Protein AF-A0A6A5SPT0-F1 (afdb_monomer_lite)

Structure (mmCIF, N/CA/C/O backbone):
data_AF-A0A6A5SPT0-F1
#
_entry.id   AF-A0A6A5SPT0-F1
#
loop_
_atom_site.group_PDB
_atom_site.id
_atom_site.type_symbol
_atom_site.label_atom_id
_atom_site.label_alt_id
_atom_site.label_comp_id
_atom_site.label_asym_id
_atom_site.label_entity_id
_atom_site.label_seq_id
_atom_site.pdbx_PDB_ins_code
_atom_site.Cartn_x
_atom_site.Cartn_y
_atom_site.Cartn_z
_atom_site.occupancy
_atom_site.B_iso_or_equiv
_atom_site.auth_seq_id
_atom_site.auth_comp_id
_atom_site.auth_asym_id
_atom_site.auth_atom_id
_atom_site.pdbx_PDB_model_num
ATOM 1 N N . MET A 1 1 ? -20.132 28.917 9.977 1.00 53.91 1 MET A N 1
ATOM 2 C CA . MET A 1 1 ? -18.681 28.697 9.861 1.00 53.91 1 MET A CA 1
ATOM 3 C C . MET A 1 1 ? -17.985 29.679 10.785 1.00 53.91 1 MET A C 1
ATOM 5 O O . MET A 1 1 ? -17.995 30.875 10.523 1.00 53.91 1 MET A O 1
ATOM 9 N N . THR A 1 2 ? -17.516 29.198 11.927 1.00 62.31 2 THR A N 1
ATOM 10 C CA . THR A 1 2 ? -16.848 29.994 12.962 1.00 62.31 2 THR A CA 1
ATOM 11 C C . THR A 1 2 ? -15.341 30.049 12.702 1.00 62.31 2 THR A C 1
ATOM 13 O O . THR A 1 2 ? -14.775 29.220 11.987 1.00 62.31 2 THR A O 1
ATOM 16 N N . THR A 1 3 ? -14.659 31.039 13.268 1.00 55.22 3 THR A N 1
ATOM 17 C CA . THR A 1 3 ? -13.199 31.189 13.152 1.00 55.22 3 THR A CA 1
ATOM 18 C C . THR A 1 3 ? -12.432 29.993 13.730 1.00 55.22 3 THR A C 1
ATOM 20 O O . THR A 1 3 ? -11.371 29.644 13.215 1.00 55.22 3 THR A O 1
ATOM 23 N N . SER A 1 4 ? -12.984 29.309 14.737 1.00 56.22 4 SER A N 1
ATOM 24 C CA . SER A 1 4 ? -12.449 28.055 15.287 1.00 56.22 4 SER A CA 1
ATOM 25 C C . SER A 1 4 ? -12.586 26.872 14.320 1.00 56.22 4 SER A C 1
ATOM 27 O O . SER A 1 4 ? -11.656 26.073 14.212 1.00 56.22 4 SER A O 1
ATOM 29 N N . GLU A 1 5 ? -13.687 26.785 13.567 1.00 55.78 5 GLU A N 1
ATOM 30 C CA . GLU A 1 5 ? -13.864 25.782 12.506 1.00 55.78 5 GLU A CA 1
ATOM 31 C C . GLU A 1 5 ? -12.8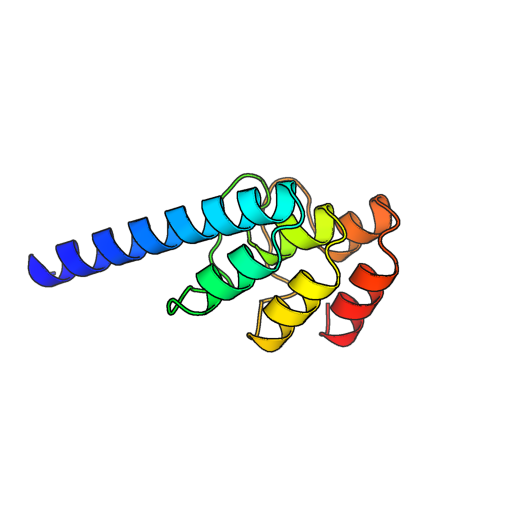60 26.001 11.365 1.00 55.78 5 GLU A C 1
ATOM 33 O O . GLU A 1 5 ? -12.158 25.068 10.987 1.00 55.78 5 GLU A O 1
ATOM 38 N N . LEU A 1 6 ? -12.697 27.237 10.875 1.00 57.50 6 LEU A N 1
ATOM 39 C CA . LEU A 1 6 ? -11.715 27.578 9.828 1.00 57.50 6 LEU A CA 1
ATOM 40 C C . LEU A 1 6 ? -10.270 27.230 10.227 1.00 57.50 6 LEU A C 1
ATOM 42 O O . LEU A 1 6 ? -9.496 26.716 9.410 1.00 57.50 6 LEU A O 1
ATOM 46 N N . TYR A 1 7 ? -9.912 27.478 11.489 1.00 53.91 7 TYR A N 1
ATOM 47 C CA . TYR A 1 7 ? -8.587 27.167 12.024 1.00 53.91 7 TYR A CA 1
ATOM 48 C C . TYR A 1 7 ? -8.352 25.652 12.152 1.00 53.91 7 TYR A C 1
ATOM 50 O O . TYR A 1 7 ? -7.279 25.153 11.801 1.00 53.91 7 TYR A O 1
ATOM 58 N N . GLY A 1 8 ? -9.368 24.902 12.590 1.00 58.31 8 GLY A N 1
ATOM 59 C CA . GLY A 1 8 ? -9.331 23.440 12.654 1.00 58.31 8 GLY A CA 1
ATOM 60 C C . GLY A 1 8 ? -9.174 22.792 11.276 1.00 58.31 8 GLY A C 1
ATOM 61 O O . GLY A 1 8 ? -8.303 21.937 11.090 1.00 58.31 8 GLY A O 1
ATOM 62 N N . THR A 1 9 ? -9.947 23.248 10.288 1.00 57.62 9 THR A N 1
ATOM 63 C CA . THR A 1 9 ? -9.923 22.712 8.917 1.00 57.62 9 THR A CA 1
ATOM 64 C C . THR A 1 9 ? -8.581 22.973 8.231 1.00 57.62 9 THR A C 1
ATOM 66 O O . THR A 1 9 ? -8.002 22.065 7.636 1.00 57.62 9 THR A O 1
ATOM 69 N N . SER A 1 10 ? -8.019 24.176 8.390 1.00 55.81 10 SER A N 1
ATOM 70 C CA . SER A 1 10 ? -6.728 24.554 7.792 1.00 55.81 10 SER A CA 1
ATOM 71 C C . SER A 1 10 ? -5.551 23.764 8.372 1.00 55.81 10 SER A C 1
ATOM 73 O O . SER A 1 10 ? -4.621 23.386 7.655 1.00 55.81 10 SER A O 1
ATOM 75 N N . LYS A 1 11 ? -5.585 23.473 9.679 1.00 58.62 11 LYS A N 1
ATOM 76 C CA . LYS A 1 11 ? -4.570 22.642 10.337 1.00 58.62 11 LYS A CA 1
ATOM 77 C C . LYS A 1 11 ? -4.672 21.182 9.893 1.00 58.62 11 LYS A C 1
ATOM 79 O O . LYS A 1 11 ? -3.640 20.566 9.635 1.00 58.62 11 LYS A O 1
ATOM 84 N N . LYS A 1 12 ? -5.893 20.651 9.759 1.00 56.28 12 LYS A N 1
ATOM 85 C CA . LYS A 1 12 ? -6.141 19.283 9.281 1.00 56.28 12 LYS A CA 1
ATOM 86 C C . LYS A 1 12 ? -5.662 19.098 7.837 1.00 56.28 12 LYS A C 1
ATOM 88 O O . LYS A 1 12 ? -4.896 18.176 7.585 1.00 56.28 12 LYS A O 1
ATOM 93 N N . ALA A 1 13 ? -5.983 20.037 6.945 1.00 53.75 13 ALA A N 1
ATOM 94 C CA . ALA A 1 13 ? -5.527 20.017 5.554 1.00 53.75 13 ALA A CA 1
ATOM 95 C C . ALA A 1 13 ? -3.992 20.101 5.428 1.00 53.75 13 ALA A C 1
ATOM 97 O O . ALA A 1 13 ? -3.391 19.364 4.651 1.00 53.75 13 ALA A O 1
ATOM 98 N N . ARG A 1 14 ? -3.324 20.946 6.232 1.00 53.94 14 ARG A N 1
ATOM 99 C CA . ARG A 1 14 ? -1.847 21.009 6.268 1.00 53.94 14 ARG A CA 1
ATOM 100 C C . ARG A 1 14 ? -1.212 19.722 6.785 1.00 53.94 14 ARG A C 1
ATOM 102 O O . ARG A 1 14 ? -0.184 19.309 6.257 1.00 53.94 14 ARG A O 1
ATOM 109 N N . LEU A 1 15 ? -1.795 19.105 7.813 1.00 56.16 15 LEU A N 1
ATOM 110 C CA . LEU A 1 15 ? -1.324 17.817 8.320 1.00 56.16 15 LEU A CA 1
ATOM 111 C C . LEU A 1 15 ? -1.497 16.731 7.254 1.00 56.16 15 LEU A C 1
ATOM 113 O O . LEU A 1 15 ? -0.539 16.020 6.977 1.00 56.16 15 LEU A O 1
ATOM 117 N N . GLN A 1 16 ? -2.649 16.670 6.584 1.00 58.88 16 GLN A N 1
ATOM 118 C CA . GLN A 1 16 ? -2.908 15.721 5.496 1.00 58.88 16 GLN A CA 1
ATOM 119 C C . GLN A 1 16 ? -1.914 15.890 4.336 1.00 58.88 16 GLN A C 1
ATOM 121 O O . GLN A 1 16 ? -1.256 14.922 3.970 1.00 58.88 16 GLN A O 1
ATOM 126 N N . ASN A 1 17 ? -1.689 17.115 3.844 1.00 54.59 17 ASN A N 1
ATOM 127 C CA . ASN A 1 17 ? -0.711 17.369 2.775 1.00 54.59 17 ASN A CA 1
ATOM 128 C C . ASN A 1 17 ? 0.724 16.986 3.166 1.00 54.59 17 ASN A C 1
ATOM 130 O O . ASN A 1 17 ? 1.448 16.393 2.365 1.00 54.59 17 ASN A O 1
ATOM 134 N N . ASN A 1 18 ? 1.138 17.285 4.401 1.00 55.59 18 ASN A N 1
ATOM 135 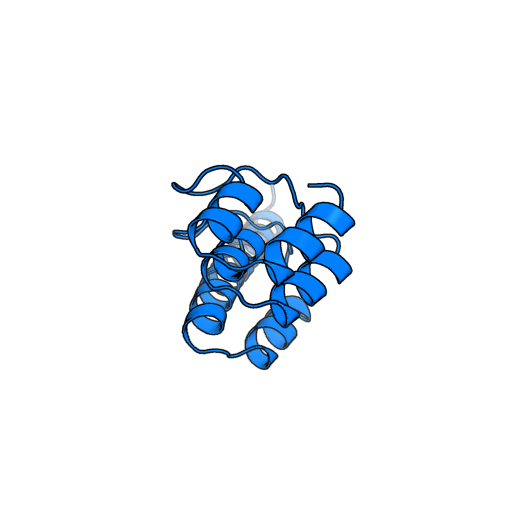C CA . ASN A 1 18 ? 2.447 16.865 4.906 1.00 55.59 18 ASN A CA 1
ATOM 136 C C . ASN A 1 18 ? 2.547 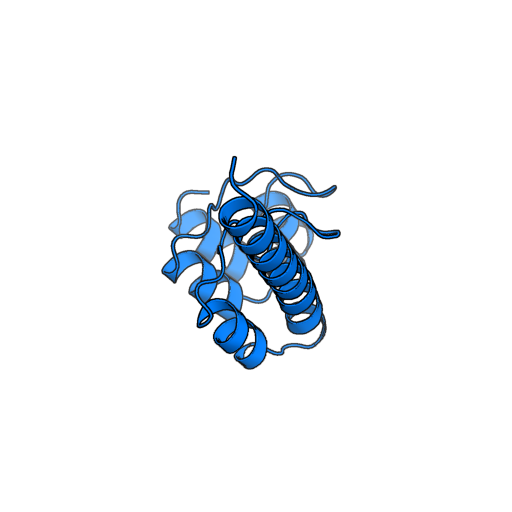15.343 5.060 1.00 55.59 18 ASN A C 1
ATOM 138 O O . ASN A 1 18 ? 3.634 14.794 4.907 1.00 55.59 18 ASN A O 1
ATOM 142 N N . THR A 1 19 ? 1.436 14.662 5.340 1.00 58.16 19 THR A N 1
ATOM 143 C CA . THR A 1 19 ? 1.413 13.202 5.467 1.00 58.16 19 THR A CA 1
ATOM 144 C C . THR A 1 19 ? 1.502 12.528 4.102 1.00 58.16 19 THR A C 1
ATOM 146 O O . THR A 1 19 ? 2.278 11.592 3.955 1.00 58.16 19 THR A O 1
ATOM 149 N N . ILE A 1 20 ? 0.795 13.041 3.089 1.00 60.06 20 ILE A N 1
ATOM 150 C CA . ILE A 1 20 ? 0.891 12.556 1.701 1.00 60.06 20 ILE A CA 1
ATOM 151 C C . ILE A 1 20 ? 2.318 12.748 1.184 1.00 60.06 20 ILE A C 1
ATOM 153 O O . ILE A 1 20 ? 2.958 11.791 0.758 1.00 60.06 20 ILE A O 1
ATOM 157 N N . THR A 1 21 ? 2.853 13.966 1.314 1.00 55.62 21 THR A N 1
ATOM 158 C CA . THR A 1 21 ? 4.229 14.281 0.897 1.00 55.62 21 THR A CA 1
ATOM 159 C C . THR A 1 21 ? 5.245 13.430 1.667 1.00 55.62 21 THR A C 1
ATOM 161 O O . THR A 1 21 ? 6.239 12.973 1.107 1.00 55.62 21 THR A O 1
ATOM 164 N N . GLY A 1 22 ? 4.984 13.174 2.952 1.00 58.62 22 GLY A N 1
ATOM 165 C CA . GLY A 1 22 ? 5.805 12.321 3.803 1.00 58.62 22 GLY A CA 1
ATOM 166 C C . GLY A 1 22 ? 5.757 10.845 3.407 1.00 58.62 22 GLY A C 1
ATOM 167 O O . GLY A 1 22 ? 6.802 10.205 3.383 1.00 58.62 22 GLY A O 1
ATOM 168 N N . ALA A 1 23 ? 4.589 10.305 3.053 1.00 57.38 23 ALA A N 1
ATOM 169 C CA . ALA A 1 23 ? 4.438 8.928 2.589 1.00 57.38 23 ALA A CA 1
ATOM 170 C C . ALA A 1 23 ? 5.066 8.739 1.198 1.00 57.38 23 ALA A C 1
ATOM 172 O O . ALA A 1 23 ? 5.758 7.747 0.971 1.00 57.38 23 ALA A O 1
ATOM 173 N N . GLU A 1 24 ? 4.921 9.714 0.292 1.00 56.09 24 GLU A N 1
ATOM 174 C CA . GLU A 1 24 ? 5.609 9.734 -1.007 1.00 56.09 24 GLU A CA 1
ATOM 175 C C . GLU A 1 24 ? 7.140 9.776 -0.846 1.00 56.09 24 GLU A C 1
ATOM 177 O O . GLU A 1 24 ? 7.866 9.032 -1.519 1.00 56.09 24 GLU A O 1
ATOM 182 N N . ALA A 1 25 ? 7.644 10.618 0.064 1.00 51.69 25 ALA A N 1
ATOM 183 C CA . ALA A 1 25 ? 9.070 10.729 0.365 1.00 51.69 25 ALA A CA 1
ATOM 184 C C . ALA A 1 25 ? 9.612 9.468 1.057 1.00 51.69 25 ALA A C 1
ATOM 186 O O . ALA A 1 25 ? 10.634 8.932 0.638 1.00 51.69 25 ALA A O 1
ATOM 187 N N . ALA A 1 26 ? 8.894 8.932 2.047 1.00 56.88 26 ALA A N 1
ATOM 188 C CA . ALA A 1 26 ? 9.257 7.704 2.753 1.00 56.88 26 ALA A CA 1
ATOM 189 C C . ALA A 1 26 ? 9.286 6.488 1.818 1.00 56.88 26 ALA A C 1
ATOM 191 O O . ALA A 1 26 ? 10.183 5.647 1.903 1.00 56.88 26 ALA A O 1
ATOM 192 N N . SER A 1 27 ? 8.361 6.450 0.859 1.00 53.81 27 SER A N 1
ATOM 193 C CA . SER A 1 27 ? 8.359 5.451 -0.205 1.00 53.81 27 SER A CA 1
ATOM 194 C C . SER A 1 27 ? 9.544 5.627 -1.159 1.00 53.81 27 SER A C 1
ATOM 196 O O . SER A 1 27 ? 9.933 4.688 -1.833 1.00 53.81 27 SER A O 1
ATOM 198 N N . SER A 1 28 ? 10.176 6.795 -1.249 1.00 52.50 28 SER A N 1
ATOM 199 C CA . SER A 1 28 ? 11.293 7.001 -2.182 1.00 52.50 28 SER A CA 1
ATOM 200 C C . SER A 1 28 ? 12.622 6.401 -1.701 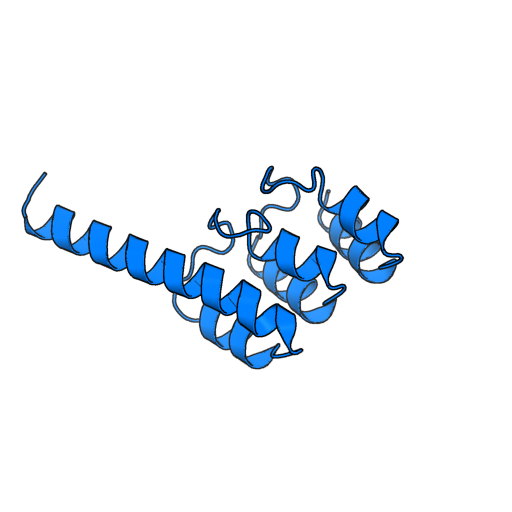1.00 52.50 28 SER A C 1
ATOM 202 O O . SER A 1 28 ? 13.505 6.201 -2.529 1.00 52.50 28 SER A O 1
ATOM 204 N N . GLU A 1 29 ? 12.748 6.052 -0.416 1.00 55.34 29 GLU A N 1
ATOM 205 C CA . GLU A 1 29 ? 14.015 5.604 0.192 1.00 55.34 29 GLU A CA 1
ATOM 206 C C . GLU A 1 29 ? 13.887 4.362 1.108 1.00 55.34 29 GLU A C 1
ATOM 208 O O . GLU A 1 29 ? 14.815 4.038 1.841 1.00 55.34 29 GLU A O 1
ATOM 213 N N . GLY A 1 30 ? 12.766 3.628 1.072 1.00 52.75 30 GLY A N 1
ATOM 214 C CA . GLY A 1 30 ? 12.603 2.407 1.884 1.00 52.75 30 GLY A CA 1
ATOM 215 C C . GLY A 1 30 ? 12.351 2.677 3.374 1.00 52.75 30 GLY A C 1
ATOM 216 O O . GLY A 1 30 ? 12.629 1.836 4.226 1.00 52.75 30 GLY A O 1
ATOM 217 N N . HIS A 1 31 ? 11.802 3.847 3.713 1.00 59.84 31 HIS A N 1
ATOM 218 C CA . HIS A 1 31 ? 11.522 4.237 5.097 1.00 59.84 31 HIS A CA 1
ATOM 219 C C . HIS A 1 31 ? 10.165 3.708 5.575 1.00 59.84 31 HIS A C 1
ATOM 221 O O . HIS A 1 31 ? 9.265 4.479 5.914 1.00 59.84 31 HIS A O 1
ATOM 227 N N . GLU A 1 32 ? 10.011 2.385 5.650 1.00 60.38 32 GLU A N 1
ATOM 228 C CA . GLU A 1 32 ? 8.811 1.726 6.201 1.00 60.38 32 GLU A CA 1
ATOM 229 C C . GLU A 1 32 ? 8.409 2.279 7.580 1.00 60.38 32 GLU A C 1
ATOM 231 O O . GLU A 1 32 ? 7.227 2.460 7.880 1.00 60.38 32 GLU A O 1
ATOM 236 N N . GLN A 1 33 ? 9.401 2.589 8.422 1.00 59.59 33 GLN A N 1
ATOM 237 C CA . GLN A 1 33 ? 9.181 3.155 9.755 1.00 59.59 33 GLN A CA 1
ATOM 238 C C . GLN A 1 33 ? 8.588 4.567 9.698 1.00 59.59 33 GLN A C 1
ATOM 240 O O . GLN A 1 33 ? 7.774 4.925 10.546 1.00 59.59 33 GLN A O 1
ATOM 245 N N . MET A 1 34 ? 8.944 5.356 8.681 1.00 59.53 34 MET A N 1
ATOM 246 C CA . MET A 1 34 ? 8.387 6.692 8.490 1.00 59.53 34 MET A CA 1
ATOM 247 C C . MET A 1 34 ? 6.925 6.609 8.043 1.00 59.53 34 MET A C 1
ATOM 249 O O . MET A 1 34 ? 6.101 7.376 8.533 1.00 59.53 34 MET A O 1
ATOM 253 N N . VAL A 1 35 ? 6.569 5.641 7.188 1.00 64.00 35 VAL A N 1
ATOM 254 C CA . VAL A 1 35 ? 5.162 5.426 6.808 1.00 64.00 35 VAL A CA 1
ATOM 255 C C . VAL A 1 35 ? 4.330 4.964 8.007 1.00 64.00 35 VAL A C 1
ATOM 257 O O . VAL A 1 35 ? 3.248 5.502 8.229 1.00 64.00 35 VAL A O 1
ATOM 260 N N . LYS A 1 36 ? 4.855 4.058 8.847 1.00 62.31 36 LYS A N 1
ATOM 261 C CA . LYS A 1 36 ? 4.211 3.681 10.122 1.00 62.31 36 LYS A CA 1
ATOM 262 C C . LYS A 1 36 ? 3.968 4.893 11.021 1.00 62.31 36 LYS A C 1
ATOM 264 O O . LYS A 1 36 ? 2.837 5.114 11.449 1.00 62.31 36 LYS A O 1
ATOM 269 N N . LEU A 1 37 ? 4.992 5.718 11.235 1.00 58.50 37 LEU A N 1
ATOM 270 C CA . LEU A 1 37 ? 4.901 6.908 12.085 1.00 58.50 37 LEU A CA 1
ATOM 271 C C . LEU A 1 37 ? 3.904 7.947 11.542 1.00 58.50 37 LEU A C 1
ATOM 273 O O . LEU A 1 37 ? 3.204 8.612 12.308 1.00 58.50 37 LEU A O 1
ATOM 277 N N . LEU A 1 38 ? 3.822 8.084 10.217 1.00 62.78 38 LEU A N 1
ATOM 278 C CA . LEU A 1 38 ? 2.875 8.976 9.553 1.00 62.78 38 LEU A CA 1
ATOM 279 C C . LEU A 1 38 ? 1.436 8.457 9.648 1.00 62.78 38 LEU A C 1
ATOM 281 O O . LEU A 1 38 ? 0.527 9.257 9.861 1.00 62.78 38 LEU A O 1
ATOM 285 N N . LEU A 1 39 ? 1.214 7.144 9.564 1.00 62.69 39 LEU A N 1
ATOM 286 C CA . LEU A 1 39 ? -0.112 6.531 9.713 1.00 62.69 39 LEU A CA 1
ATOM 287 C C . LEU A 1 39 ? -0.601 6.506 11.173 1.00 62.69 39 LEU A C 1
ATOM 289 O O . LEU A 1 39 ? -1.804 6.579 11.417 1.00 62.69 39 LEU A O 1
ATOM 293 N N . GLU A 1 40 ? 0.300 6.481 12.160 1.00 61.88 40 GLU A N 1
ATOM 294 C CA . GLU A 1 40 ? -0.043 6.544 13.594 1.00 61.88 40 GLU A CA 1
ATOM 295 C C . GLU A 1 40 ? -0.645 7.894 14.033 1.00 61.88 40 GLU A C 1
ATOM 297 O O . GLU A 1 40 ? -1.274 7.990 15.088 1.00 61.88 40 GLU A O 1
ATOM 302 N N . LYS A 1 41 ? -0.507 8.955 13.230 1.00 60.25 41 LYS A N 1
ATOM 303 C CA . LYS A 1 41 ? -0.925 10.326 13.579 1.00 60.25 41 LYS A CA 1
ATOM 304 C C . LYS A 1 41 ? -2.373 10.689 13.188 1.00 60.25 41 LYS A C 1
ATOM 306 O O . LYS A 1 41 ? -2.640 11.856 12.913 1.00 60.25 41 LYS A O 1
ATOM 311 N N . ASN A 1 42 ? -3.325 9.745 13.226 1.00 60.09 42 ASN A N 1
ATOM 312 C CA . ASN A 1 42 ? -4.718 9.933 12.747 1.00 60.09 42 ASN A CA 1
ATOM 313 C C . ASN A 1 42 ? -4.788 10.429 11.294 1.00 60.09 42 ASN A C 1
ATOM 315 O O . ASN A 1 42 ? -5.639 11.244 10.924 1.00 60.09 42 ASN A O 1
ATOM 319 N N . SER A 1 43 ? -3.847 9.964 10.485 1.00 65.50 43 SER A N 1
ATOM 320 C CA . SER A 1 43 ? -3.771 10.333 9.086 1.00 65.50 43 SER A CA 1
ATOM 321 C C . SER A 1 43 ? -4.847 9.613 8.297 1.00 65.50 43 SER A C 1
ATOM 323 O O . SER A 1 43 ? -5.106 8.430 8.505 1.00 65.50 43 SER A O 1
ATOM 325 N N . ASP A 1 44 ? -5.471 10.352 7.392 1.00 74.19 44 ASP A N 1
ATOM 326 C CA . ASP A 1 44 ? -6.402 9.784 6.437 1.00 74.19 44 ASP A CA 1
ATOM 327 C C . ASP A 1 44 ? -5.611 8.917 5.447 1.00 74.19 44 ASP A C 1
ATOM 329 O O . ASP A 1 44 ? -4.799 9.426 4.675 1.00 74.19 44 ASP A O 1
ATOM 333 N N . VAL A 1 45 ? -5.797 7.600 5.538 1.00 75.69 45 VAL A N 1
ATOM 334 C CA . VAL A 1 45 ? -5.096 6.606 4.712 1.00 75.69 45 VAL A CA 1
ATOM 335 C C . VAL A 1 45 ? -5.448 6.747 3.225 1.00 75.69 45 VAL A C 1
ATOM 337 O O . VAL A 1 45 ? -4.618 6.440 2.371 1.00 75.69 45 VAL A O 1
ATOM 340 N N . ASN A 1 46 ? -6.632 7.293 2.926 1.00 76.62 46 ASN A N 1
ATOM 341 C CA . ASN A 1 46 ? -7.151 7.496 1.572 1.00 76.62 46 ASN A CA 1
ATOM 342 C C . ASN A 1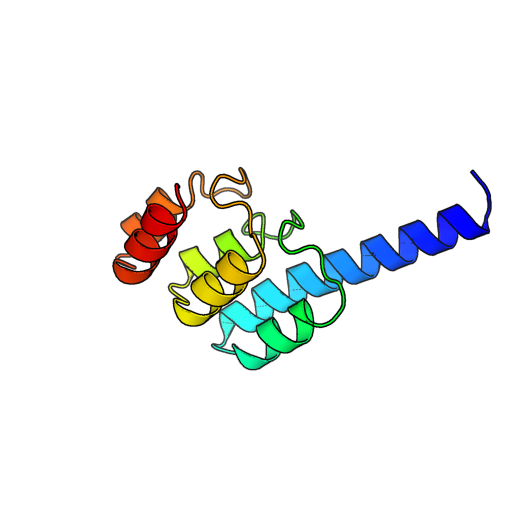 46 ? -6.919 8.919 1.069 1.00 76.62 46 ASN A C 1
ATOM 344 O O . ASN A 1 46 ? -7.464 9.310 0.036 1.00 76.62 46 ASN A O 1
ATOM 348 N N . ALA A 1 47 ? -6.122 9.711 1.791 1.00 75.19 47 ALA A N 1
ATOM 349 C CA . ALA A 1 47 ? -5.866 11.088 1.423 1.00 75.19 47 ALA A CA 1
ATOM 350 C C . ALA A 1 47 ? -5.301 11.169 -0.002 1.00 75.19 47 ALA A C 1
ATOM 352 O O . ALA A 1 47 ? -4.230 10.632 -0.304 1.00 75.19 47 ALA A O 1
ATOM 353 N N . GLN A 1 48 ? -6.039 11.864 -0.867 1.00 72.94 48 GLN A N 1
ATOM 354 C CA . GLN A 1 48 ? -5.651 12.072 -2.251 1.00 72.94 48 GLN A CA 1
ATOM 355 C C . GLN A 1 48 ? -4.745 13.299 -2.388 1.00 72.94 48 GLN A C 1
ATOM 357 O O . GLN A 1 48 ? -5.009 14.356 -1.812 1.00 72.94 48 GLN A O 1
ATOM 362 N N . GLY A 1 49 ? -3.684 13.179 -3.179 1.00 68.88 49 GLY A N 1
ATOM 363 C CA . GLY A 1 49 ? -2.750 14.251 -3.489 1.00 68.88 49 GLY A CA 1
ATOM 364 C C . GLY A 1 49 ? -1.394 13.735 -3.964 1.00 68.88 49 GLY A C 1
ATOM 365 O O . GLY A 1 49 ? -1.166 12.535 -4.109 1.00 68.88 49 GLY A O 1
ATOM 366 N N . GLY A 1 50 ? -0.480 14.673 -4.203 1.00 65.31 50 GLY A N 1
ATOM 367 C CA . GLY A 1 50 ? 0.862 14.352 -4.681 1.00 65.31 50 GLY A CA 1
ATOM 368 C C . GLY A 1 50 ? 0.894 13.914 -6.148 1.00 65.31 50 GLY A C 1
ATOM 369 O O . GLY A 1 50 ? -0.082 14.034 -6.890 1.00 65.31 50 GLY A O 1
ATOM 370 N N . ARG A 1 51 ? 2.058 13.440 -6.594 1.00 65.88 51 ARG A N 1
ATOM 371 C CA . ARG A 1 51 ? 2.282 13.038 -7.993 1.00 65.88 51 ARG A CA 1
ATOM 372 C C . ARG A 1 51 ? 1.583 11.721 -8.321 1.00 65.88 51 ARG A C 1
ATOM 374 O O . ARG A 1 51 ? 1.216 11.497 -9.477 1.00 65.88 51 ARG A O 1
ATOM 381 N N . TYR A 1 52 ? 1.457 10.846 -7.326 1.00 65.44 52 TYR A N 1
ATOM 382 C CA . TYR A 1 52 ? 0.965 9.483 -7.518 1.00 65.44 52 TYR A CA 1
ATOM 383 C C . TYR A 1 52 ? -0.514 9.311 -7.200 1.00 65.44 52 TYR A C 1
ATOM 385 O O . TYR A 1 52 ? -1.067 8.307 -7.613 1.00 65.44 52 TYR A O 1
ATOM 393 N N . GLY A 1 53 ? -1.159 10.296 -6.571 1.00 73.44 53 GLY A N 1
ATOM 394 C CA . GLY A 1 53 ? -2.599 10.303 -6.333 1.00 73.44 53 GLY A CA 1
ATOM 395 C C . GLY A 1 53 ? -2.977 9.946 -4.904 1.00 73.44 53 GLY A C 1
ATOM 396 O O . GLY A 1 53 ? -3.759 10.682 -4.324 1.00 73.44 53 GLY A O 1
ATOM 397 N N . ASN A 1 54 ? -2.410 8.897 -4.310 1.00 75.88 54 ASN A N 1
ATOM 398 C CA . ASN A 1 54 ? -2.513 8.605 -2.876 1.00 75.88 54 ASN A CA 1
ATOM 399 C C . ASN A 1 54 ? -1.288 7.796 -2.388 1.00 75.88 54 ASN A C 1
ATOM 401 O O . ASN A 1 54 ? -0.379 7.476 -3.164 1.00 75.88 54 ASN A O 1
ATOM 405 N N . ALA A 1 55 ? -1.249 7.480 -1.090 1.00 78.31 55 ALA A N 1
ATOM 406 C CA . ALA A 1 55 ? -0.150 6.724 -0.489 1.00 78.31 55 ALA A CA 1
ATOM 407 C C . ALA A 1 55 ? -0.038 5.286 -1.029 1.00 78.31 55 ALA A C 1
ATOM 409 O O . ALA A 1 55 ? 1.077 4.833 -1.289 1.00 78.31 55 ALA A O 1
ATOM 410 N N . LEU A 1 56 ? -1.168 4.600 -1.239 1.00 79.69 56 LEU A N 1
ATOM 411 C CA . LEU A 1 56 ? -1.205 3.245 -1.794 1.00 79.69 56 LEU A CA 1
ATOM 412 C C . LEU A 1 56 ? -0.571 3.241 -3.194 1.00 79.69 56 LEU A C 1
ATOM 414 O O . LEU A 1 56 ? 0.444 2.572 -3.383 1.00 79.69 56 LEU A O 1
ATOM 418 N N . GLN A 1 57 ? -1.013 4.139 -4.079 1.00 78.44 57 GLN A N 1
ATOM 419 C CA . GLN A 1 57 ? -0.504 4.324 -5.445 1.00 78.44 57 GLN A CA 1
ATOM 420 C C . GLN A 1 57 ? 0.996 4.582 -5.493 1.00 78.44 57 GLN A C 1
ATOM 422 O O . GLN A 1 57 ? 1.723 3.991 -6.299 1.00 78.44 57 GLN A O 1
ATOM 427 N N . ALA A 1 58 ? 1.486 5.455 -4.611 1.00 78.06 58 ALA A N 1
ATOM 428 C CA . ALA A 1 58 ? 2.911 5.736 -4.511 1.00 78.06 58 ALA A CA 1
ATOM 429 C C . ALA A 1 58 ? 3.711 4.485 -4.112 1.00 78.06 58 ALA A C 1
ATOM 431 O O . ALA A 1 58 ? 4.795 4.245 -4.652 1.00 78.06 58 ALA A O 1
ATOM 432 N N . THR A 1 59 ? 3.187 3.686 -3.181 1.00 79.06 59 THR A N 1
ATOM 433 C CA . THR A 1 59 ? 3.858 2.480 -2.677 1.00 79.06 59 THR A CA 1
ATOM 434 C C . THR A 1 59 ? 3.795 1.320 -3.665 1.00 79.06 59 THR A C 1
ATOM 436 O O . THR A 1 59 ? 4.819 0.671 -3.888 1.00 79.06 59 THR A O 1
ATOM 439 N N . SER A 1 60 ? 2.669 1.131 -4.356 1.00 81.06 60 SER A N 1
ATOM 440 C CA . SER A 1 60 ? 2.513 0.103 -5.386 1.00 81.06 60 SER A CA 1
ATOM 441 C C . SER A 1 60 ? 3.369 0.388 -6.612 1.00 81.06 60 SER A C 1
ATOM 443 O O . SER A 1 60 ? 4.009 -0.516 -7.139 1.00 81.06 60 SER A O 1
ATOM 445 N N . TYR A 1 61 ? 3.494 1.656 -7.025 1.00 79.88 61 TYR A N 1
ATOM 446 C CA . TYR A 1 61 ? 4.427 2.059 -8.086 1.00 79.88 61 TYR A CA 1
ATOM 447 C C . TYR A 1 61 ? 5.887 1.719 -7.752 1.00 79.88 61 TYR A C 1
ATOM 449 O O . TYR A 1 61 ? 6.714 1.468 -8.639 1.00 79.88 61 TYR A O 1
ATOM 457 N N . ARG A 1 62 ? 6.242 1.729 -6.468 1.00 79.00 62 ARG A N 1
ATOM 458 C CA . ARG A 1 62 ? 7.611 1.468 -6.013 1.00 79.00 62 ARG A CA 1
ATOM 459 C C . ARG A 1 62 ? 7.873 0.016 -5.628 1.00 79.00 62 ARG A C 1
ATOM 461 O O . ARG A 1 62 ? 9.043 -0.345 -5.596 1.00 79.00 62 ARG A O 1
ATOM 468 N N . GLY A 1 63 ? 6.833 -0.797 -5.448 1.00 80.38 63 GLY A N 1
ATOM 469 C CA . GLY A 1 63 ? 6.964 -2.212 -5.093 1.00 80.38 63 GLY A CA 1
ATOM 470 C C . GLY A 1 63 ? 7.110 -2.456 -3.592 1.00 80.38 63 GLY A C 1
ATOM 471 O O . GLY A 1 63 ? 7.673 -3.467 -3.191 1.00 80.38 63 GLY A O 1
ATOM 472 N N . HIS A 1 64 ? 6.645 -1.532 -2.746 1.00 83.31 64 HIS A N 1
ATOM 473 C CA . HIS A 1 64 ? 6.845 -1.614 -1.293 1.00 83.31 64 HIS A CA 1
ATOM 474 C C . HIS A 1 64 ? 5.793 -2.482 -0.616 1.00 83.31 64 HIS A C 1
ATOM 476 O O . HIS A 1 64 ? 4.879 -1.979 0.038 1.00 83.31 64 HIS A O 1
ATOM 482 N N . GLU A 1 65 ? 5.940 -3.794 -0.767 1.00 85.38 65 GLU A N 1
ATOM 483 C CA . GLU A 1 65 ? 5.010 -4.823 -0.287 1.00 85.38 65 GLU A CA 1
ATOM 484 C C . GLU A 1 65 ? 4.573 -4.634 1.174 1.00 85.38 65 GLU A C 1
ATOM 486 O O . GLU A 1 65 ? 3.380 -4.669 1.481 1.00 85.38 65 GLU A O 1
ATOM 491 N N . GLN A 1 66 ? 5.516 -4.396 2.092 1.00 82.38 66 GLN A N 1
ATOM 492 C CA . GLN A 1 66 ? 5.209 -4.257 3.521 1.00 82.38 66 GLN A CA 1
ATOM 493 C C . GLN A 1 66 ? 4.371 -3.005 3.803 1.00 82.38 66 GLN A C 1
ATOM 495 O O . GLN A 1 66 ? 3.516 -3.010 4.692 1.00 82.38 66 GLN A O 1
ATOM 500 N N . VAL A 1 67 ? 4.603 -1.932 3.044 1.00 79.38 67 VAL A N 1
ATOM 501 C CA . VAL A 1 67 ? 3.853 -0.683 3.180 1.00 79.38 67 VAL A CA 1
ATOM 502 C C . VAL A 1 67 ? 2.459 -0.828 2.580 1.00 79.38 67 VAL A C 1
ATOM 504 O O . VAL A 1 67 ? 1.494 -0.408 3.213 1.00 79.38 67 VAL A O 1
ATOM 507 N N . VAL A 1 68 ? 2.340 -1.483 1.421 1.00 83.50 68 VAL A N 1
ATOM 508 C CA . VAL A 1 68 ? 1.047 -1.834 0.816 1.00 83.50 68 VAL A CA 1
ATOM 509 C C . VAL A 1 68 ? 0.216 -2.636 1.814 1.00 83.50 68 VAL A C 1
ATOM 511 O O . VAL A 1 68 ? -0.909 -2.252 2.121 1.00 83.50 68 VAL A O 1
ATOM 514 N N . LYS A 1 69 ? 0.796 -3.674 2.427 1.00 85.88 69 LYS A N 1
ATOM 515 C CA . LYS A 1 69 ? 0.112 -4.470 3.451 1.00 85.88 69 LYS A CA 1
ATOM 516 C C . LYS A 1 69 ? -0.367 -3.622 4.634 1.00 85.88 69 LYS A C 1
ATOM 518 O O . LYS A 1 69 ? -1.518 -3.740 5.039 1.00 85.88 69 LYS A O 1
ATOM 523 N N . LEU A 1 70 ? 0.482 -2.738 5.160 1.00 82.81 70 LEU A N 1
ATOM 524 C CA . LEU A 1 70 ? 0.118 -1.854 6.271 1.00 82.81 70 LEU A CA 1
ATOM 525 C C . LEU A 1 70 ? -1.024 -0.890 5.908 1.00 82.81 70 LEU A C 1
ATOM 527 O O . LEU A 1 70 ? -1.899 -0.629 6.731 1.00 82.81 70 LEU A O 1
ATOM 531 N N . LEU A 1 71 ? -1.011 -0.341 4.693 1.00 81.75 71 LEU A N 1
ATOM 532 C CA . LEU A 1 71 ? -2.069 0.541 4.203 1.00 81.75 71 LEU A CA 1
ATOM 533 C C . LEU A 1 71 ? -3.393 -0.224 4.065 1.00 81.75 71 LEU A C 1
ATOM 535 O O . LEU A 1 71 ? -4.426 0.261 4.525 1.00 81.75 71 LEU A O 1
ATOM 539 N N . LEU A 1 72 ? -3.359 -1.446 3.530 1.00 84.94 72 LEU A N 1
ATOM 540 C CA . LEU A 1 72 ? -4.527 -2.326 3.437 1.00 84.94 72 LEU A CA 1
ATOM 541 C C . LEU A 1 72 ? -5.080 -2.698 4.825 1.00 84.94 72 LEU A C 1
ATOM 543 O O . LEU A 1 72 ? -6.283 -2.597 5.050 1.00 84.94 72 LEU A O 1
ATOM 547 N N . GLU A 1 73 ? -4.217 -3.012 5.797 1.00 85.38 73 GLU A N 1
ATOM 548 C CA . GLU A 1 73 ? -4.604 -3.236 7.204 1.00 85.38 73 GLU A CA 1
ATOM 549 C C . GLU A 1 73 ? -5.277 -2.005 7.844 1.00 85.38 73 GLU A C 1
ATOM 551 O O . GLU A 1 73 ? -6.031 -2.126 8.813 1.00 85.38 73 GLU A O 1
ATOM 556 N N . LYS A 1 74 ? -5.023 -0.807 7.307 1.00 81.25 74 LYS A N 1
ATOM 557 C CA . LYS A 1 74 ? -5.659 0.453 7.715 1.00 81.25 74 LYS A CA 1
ATOM 558 C C . LYS A 1 74 ? -6.907 0.805 6.899 1.00 81.25 74 LYS A C 1
ATOM 560 O O . LYS A 1 74 ? -7.447 1.888 7.104 1.00 81.25 74 LYS A O 1
ATOM 565 N N . ASN A 1 75 ? -7.419 -0.116 6.079 1.00 83.94 75 ASN A N 1
ATOM 566 C CA . ASN A 1 75 ? -8.564 0.065 5.178 1.00 83.94 75 ASN A CA 1
ATOM 567 C C . ASN A 1 75 ? -8.310 1.091 4.062 1.00 83.94 75 ASN A C 1
ATOM 569 O O . ASN A 1 75 ? -9.192 1.890 3.739 1.00 83.94 75 ASN A O 1
ATOM 573 N N . ALA A 1 76 ? -7.105 1.083 3.485 1.00 83.19 76 ALA A N 1
ATOM 574 C CA . ALA A 1 76 ? -6.842 1.847 2.272 1.00 83.19 76 ALA A CA 1
ATOM 575 C C . ALA A 1 76 ? -7.801 1.438 1.138 1.00 83.19 76 ALA A C 1
ATOM 577 O O . ALA A 1 76 ? -8.045 0.254 0.905 1.00 83.19 76 ALA A O 1
ATOM 578 N N . GLU A 1 77 ? -8.331 2.422 0.417 1.00 82.25 77 GLU A N 1
ATOM 579 C CA . GLU A 1 77 ? -9.191 2.228 -0.744 1.00 82.25 77 GLU A CA 1
ATOM 580 C C . GLU A 1 77 ? -8.368 1.723 -1.929 1.00 82.25 77 GLU A C 1
ATOM 582 O O . GLU A 1 77 ? -7.697 2.480 -2.627 1.00 82.25 77 GLU A O 1
ATOM 587 N N . VAL A 1 78 ? -8.464 0.419 -2.170 1.00 78.75 78 VAL A N 1
ATOM 588 C CA . VAL A 1 78 ? -7.707 -0.294 -3.209 1.00 78.75 78 VAL A CA 1
ATOM 589 C C . VAL A 1 78 ? -8.077 0.150 -4.627 1.00 78.75 78 VAL A C 1
ATOM 591 O O . VAL A 1 78 ? -7.250 0.147 -5.533 1.00 78.75 78 VAL A O 1
A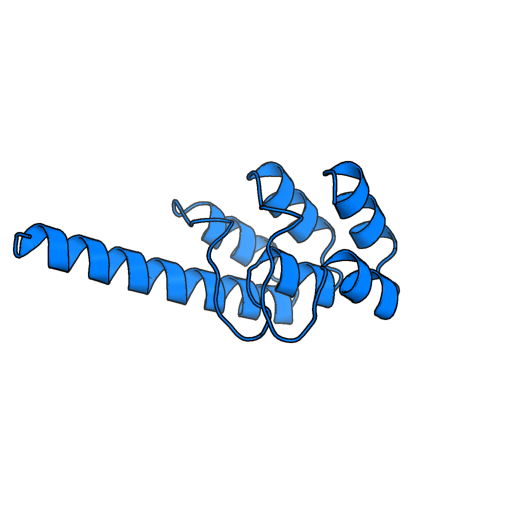TOM 594 N N . ASN A 1 79 ? -9.325 0.587 -4.799 1.00 75.69 79 ASN A N 1
ATOM 595 C CA . ASN A 1 79 ? -9.885 1.052 -6.067 1.00 75.69 79 ASN A CA 1
ATOM 596 C C . ASN A 1 79 ? -9.898 2.580 -6.192 1.00 75.69 79 ASN A C 1
ATOM 598 O O . ASN A 1 79 ? -10.581 3.125 -7.066 1.00 75.69 79 ASN A O 1
ATOM 602 N N . ALA A 1 80 ? -9.187 3.288 -5.309 1.00 68.69 80 ALA A N 1
ATOM 603 C CA . ALA A 1 80 ? -9.110 4.735 -5.375 1.00 68.69 80 ALA A CA 1
ATOM 604 C C . ALA A 1 80 ? -8.526 5.167 -6.726 1.00 68.69 80 ALA A C 1
ATOM 606 O O . ALA A 1 80 ? -7.410 4.814 -7.104 1.00 68.69 80 ALA A O 1
ATOM 607 N N . GLN A 1 81 ? -9.292 5.969 -7.462 1.00 67.62 81 GLN A N 1
ATOM 608 C CA . GLN A 1 81 ? -8.806 6.599 -8.680 1.00 67.62 81 GLN A CA 1
ATOM 609 C C . GLN A 1 81 ? -7.938 7.794 -8.293 1.00 67.62 81 GLN A C 1
ATOM 611 O O . GLN A 1 81 ? -8.412 8.721 -7.638 1.00 67.62 81 GLN A O 1
ATOM 616 N N . GLY A 1 82 ? -6.674 7.793 -8.702 1.00 61.69 82 GLY A N 1
ATOM 617 C CA . GLY A 1 82 ? -5.768 8.894 -8.393 1.00 61.69 82 GLY A CA 1
ATOM 618 C C . GLY A 1 82 ? -4.535 8.936 -9.288 1.00 61.69 82 GLY A C 1
ATOM 619 O O . GLY A 1 82 ? -4.090 7.928 -9.831 1.00 61.69 82 GLY A O 1
ATOM 620 N N . GLY A 1 83 ? -3.995 10.139 -9.477 1.00 60.56 83 GLY A N 1
ATOM 621 C CA . GLY A 1 83 ? -2.744 10.363 -10.201 1.00 60.56 83 GLY A CA 1
ATOM 622 C C . GLY A 1 83 ? -2.808 10.143 -11.718 1.00 60.56 83 GLY A C 1
ATOM 623 O O . GLY A 1 83 ? -3.833 9.817 -12.310 1.00 60.56 83 GLY A O 1
ATOM 624 N N . HIS A 1 84 ? -1.662 10.344 -12.370 1.00 59.41 84 HIS A N 1
ATOM 625 C CA . HIS A 1 84 ? -1.513 10.189 -13.822 1.00 59.41 84 HIS A CA 1
ATOM 626 C C . HIS A 1 84 ? -1.460 8.725 -14.296 1.00 59.41 84 HIS A C 1
ATOM 628 O O . HIS A 1 84 ? -1.411 8.488 -15.502 1.00 59.41 84 HIS A O 1
ATOM 634 N N . TYR A 1 85 ? -1.416 7.756 -13.375 1.00 59.84 85 TYR A N 1
ATOM 635 C CA . TYR A 1 85 ? -0.978 6.388 -13.668 1.00 59.84 85 TYR A CA 1
ATOM 636 C C . TYR A 1 85 ? -2.104 5.340 -13.768 1.00 59.84 85 TYR A C 1
ATOM 638 O O . TYR A 1 85 ? -1.812 4.194 -14.094 1.00 59.84 85 TYR A O 1
ATOM 646 N N . GLY A 1 86 ? -3.376 5.710 -13.583 1.00 66.19 86 GLY A N 1
ATOM 647 C CA . GLY A 1 86 ? -4.509 4.793 -13.787 1.00 66.19 86 GLY A CA 1
ATOM 648 C C . GLY A 1 86 ? -4.752 3.823 -12.621 1.00 66.19 86 GLY A C 1
ATOM 649 O O . GLY A 1 86 ? -4.597 4.206 -11.464 1.00 66.19 86 GLY A O 1
ATOM 650 N N . ASN A 1 87 ? -5.195 2.591 -12.923 1.00 70.88 87 ASN A N 1
ATOM 651 C CA . ASN A 1 87 ? -5.511 1.566 -11.917 1.00 70.88 87 ASN A CA 1
ATOM 652 C C . ASN A 1 87 ? -4.221 1.016 -11.273 1.00 70.88 87 ASN A C 1
ATOM 654 O O . ASN A 1 87 ? -3.282 0.624 -11.968 1.00 70.88 87 ASN A O 1
ATOM 658 N N . GLU A 1 88 ? -4.217 0.957 -9.943 1.00 75.62 88 GLU A N 1
ATOM 659 C CA . GLU A 1 88 ? -3.170 0.429 -9.064 1.00 75.62 88 GLU A CA 1
ATOM 660 C C . GLU A 1 88 ? -2.525 -0.882 -9.562 1.00 75.62 88 GLU A C 1
ATOM 662 O O . GLU A 1 88 ? -1.297 -0.993 -9.644 1.00 75.62 88 GLU A O 1
ATOM 667 N N . ILE A 1 89 ? -3.346 -1.857 -9.974 1.00 78.94 89 ILE A N 1
ATOM 668 C CA . ILE A 1 89 ? -2.894 -3.171 -10.453 1.00 78.94 89 ILE A CA 1
ATOM 669 C C . ILE A 1 89 ? -2.088 -3.029 -11.739 1.00 78.94 89 ILE A C 1
ATOM 671 O O . ILE A 1 89 ? -1.072 -3.702 -11.911 1.00 78.94 89 ILE A O 1
ATOM 675 N N . GLN A 1 90 ? -2.523 -2.162 -12.657 1.00 79.06 90 GLN A N 1
ATOM 676 C CA . GLN A 1 90 ? -1.836 -1.958 -13.934 1.00 79.06 90 GLN A CA 1
ATOM 677 C C . GLN A 1 90 ? -0.448 -1.365 -13.709 1.00 79.06 90 GLN A C 1
ATOM 679 O O . GLN A 1 90 ? 0.509 -1.747 -14.383 1.00 79.06 90 GLN A O 1
ATOM 684 N N . VAL A 1 91 ? -0.331 -0.471 -12.728 1.00 79.44 91 VAL A N 1
ATOM 685 C CA . VAL A 1 91 ? 0.937 0.142 -12.341 1.00 79.44 91 VAL A CA 1
ATOM 686 C C . VAL A 1 91 ? 1.895 -0.885 -11.743 1.00 79.44 91 VAL A C 1
ATOM 688 O O . VAL A 1 91 ? 3.043 -0.971 -12.185 1.00 79.44 91 VAL A O 1
ATOM 691 N N . ALA A 1 92 ? 1.436 -1.670 -10.764 1.00 83.50 92 ALA A N 1
ATOM 692 C CA . ALA A 1 92 ? 2.249 -2.708 -10.134 1.00 83.50 92 ALA A CA 1
ATOM 693 C C . ALA A 1 92 ? 2.655 -3.795 -11.149 1.00 83.50 92 ALA A C 1
ATOM 695 O O . ALA A 1 92 ? 3.829 -4.157 -11.241 1.00 83.50 92 ALA A O 1
ATOM 696 N N . SER A 1 93 ? 1.709 -4.227 -11.990 1.00 84.19 93 SER A N 1
ATOM 697 C CA . SER A 1 93 ? 1.926 -5.224 -13.047 1.00 84.19 93 SER A CA 1
ATOM 698 C C . SER A 1 93 ? 2.919 -4.739 -14.102 1.00 84.19 93 SER A C 1
ATOM 700 O O . SER A 1 93 ? 3.854 -5.455 -14.448 1.00 84.19 93 SER A O 1
ATOM 702 N N . GLY A 1 94 ? 2.776 -3.498 -14.581 1.00 83.56 94 GLY A N 1
ATOM 703 C CA . GLY A 1 94 ? 3.676 -2.909 -15.579 1.00 83.56 94 GLY A CA 1
ATOM 704 C C . GLY A 1 94 ? 5.119 -2.743 -15.095 1.00 83.56 94 GLY A C 1
ATOM 705 O O . GLY A 1 94 ? 6.022 -2.552 -15.908 1.00 83.56 94 GLY A O 1
ATOM 706 N N . ARG A 1 95 ? 5.345 -2.822 -13.779 1.00 84.44 95 ARG A N 1
ATOM 707 C CA . ARG A 1 95 ? 6.666 -2.748 -13.146 1.00 84.44 95 ARG A CA 1
ATOM 708 C C . ARG A 1 95 ? 7.210 -4.095 -12.672 1.00 84.44 95 ARG A C 1
ATOM 710 O O . ARG A 1 95 ? 8.360 -4.134 -12.247 1.00 84.44 95 ARG A O 1
ATOM 717 N N . GLY A 1 96 ? 6.429 -5.171 -12.781 1.00 87.38 96 GLY A N 1
ATOM 718 C CA . GLY A 1 96 ? 6.828 -6.514 -12.351 1.00 87.38 96 GLY A CA 1
ATOM 719 C C . GLY A 1 96 ? 6.725 -6.755 -10.842 1.00 87.38 96 GLY A C 1
ATOM 720 O O . GLY A 1 96 ? 7.370 -7.667 -10.335 1.00 87.38 96 GLY A O 1
ATOM 721 N N . HIS A 1 97 ? 5.932 -5.961 -10.114 1.00 89.06 97 HIS A N 1
ATOM 722 C CA . HIS A 1 97 ? 5.746 -6.110 -8.664 1.00 89.06 97 HIS A CA 1
ATOM 723 C C . HIS A 1 97 ? 4.668 -7.154 -8.353 1.00 89.06 97 HIS A C 1
ATOM 725 O O . HIS A 1 97 ? 3.579 -6.822 -7.883 1.00 89.06 97 HIS A O 1
ATOM 731 N N . GLU A 1 98 ? 4.953 -8.419 -8.657 1.00 90.06 98 GLU A N 1
ATOM 732 C CA . GLU A 1 98 ? 3.993 -9.532 -8.571 1.00 90.06 98 GLU A CA 1
ATOM 733 C C . GLU A 1 98 ? 3.367 -9.684 -7.177 1.00 90.06 98 GLU A C 1
ATOM 735 O O . GLU A 1 98 ? 2.159 -9.879 -7.052 1.00 90.06 98 GLU A O 1
ATOM 740 N N . GLN A 1 99 ? 4.158 -9.530 -6.114 1.00 89.44 99 GLN A N 1
ATOM 741 C CA . GLN A 1 99 ? 3.677 -9.632 -4.735 1.00 89.44 99 GLN A CA 1
ATOM 742 C C . GLN A 1 99 ? 2.708 -8.498 -4.383 1.00 89.44 99 GLN A C 1
ATOM 744 O O . GLN A 1 99 ? 1.705 -8.727 -3.710 1.00 89.44 99 GLN A O 1
ATOM 749 N N . VAL A 1 100 ? 2.968 -7.279 -4.868 1.00 88.06 100 VAL A N 1
ATOM 750 C CA . VAL A 1 100 ? 2.049 -6.146 -4.693 1.00 88.06 100 VAL A CA 1
ATOM 751 C C . VAL A 1 100 ? 0.743 -6.405 -5.433 1.00 88.06 100 VAL A C 1
ATOM 753 O O . VAL A 1 100 ? -0.321 -6.182 -4.867 1.00 88.06 100 VAL A O 1
ATOM 756 N N . VAL A 1 101 ? 0.806 -6.919 -6.664 1.00 88.44 101 VAL A N 1
ATOM 757 C CA . VAL A 1 101 ? -0.395 -7.300 -7.423 1.00 88.44 101 VAL A CA 1
ATOM 758 C C . VAL A 1 101 ? -1.226 -8.312 -6.638 1.00 88.44 101 VAL A C 1
ATOM 760 O O . VAL A 1 101 ? -2.433 -8.125 -6.507 1.00 88.44 101 VAL A O 1
ATOM 763 N N . GLN A 1 102 ? -0.589 -9.333 -6.059 1.00 90.94 102 GLN A N 1
ATOM 764 C CA . GLN A 1 102 ? -1.295 -10.326 -5.255 1.00 90.94 102 GLN A CA 1
ATOM 765 C C . GLN A 1 102 ? -1.953 -9.705 -4.015 1.00 90.94 102 GLN A C 1
ATOM 767 O O . GLN A 1 102 ? -3.126 -9.961 -3.766 1.00 90.94 102 GLN A O 1
ATOM 772 N N . LEU A 1 103 ? -1.244 -8.840 -3.280 1.00 89.62 103 LEU A N 1
ATOM 773 C CA . LEU A 1 103 ? -1.800 -8.146 -2.110 1.00 89.62 103 LEU A CA 1
ATOM 774 C C . LEU A 1 103 ? -3.023 -7.287 -2.462 1.00 89.62 103 LEU A C 1
ATOM 776 O O . LEU A 1 103 ? -3.984 -7.245 -1.697 1.00 89.62 103 LEU A O 1
ATOM 780 N N . LEU A 1 104 ? -2.990 -6.602 -3.608 1.00 86.94 104 LEU A N 1
ATOM 781 C CA . LEU A 1 104 ? -4.107 -5.784 -4.083 1.00 86.94 104 LEU A CA 1
ATOM 782 C C . LEU A 1 104 ? -5.310 -6.656 -4.474 1.00 86.94 104 LEU A C 1
ATOM 784 O O . LEU A 1 104 ? -6.433 -6.354 -4.073 1.00 86.94 104 LEU A O 1
ATOM 788 N N . LEU A 1 105 ? -5.082 -7.763 -5.189 1.00 87.88 105 LEU A N 1
ATOM 789 C CA . LEU A 1 105 ? -6.134 -8.721 -5.551 1.00 87.88 105 LEU A CA 1
ATOM 790 C C . LEU A 1 105 ? -6.781 -9.356 -4.314 1.00 87.88 105 LEU A C 1
ATOM 792 O O . LEU A 1 105 ? -8.005 -9.441 -4.234 1.00 87.88 105 LEU A O 1
ATOM 796 N N . ASP A 1 106 ? -5.976 -9.739 -3.321 1.00 89.38 106 ASP A N 1
ATOM 797 C CA . ASP A 1 106 ? -6.460 -10.305 -2.057 1.00 89.38 106 ASP A CA 1
ATOM 798 C C . ASP A 1 106 ? -7.324 -9.302 -1.270 1.00 89.38 106 ASP A C 1
ATOM 800 O O . ASP A 1 106 ? -8.209 -9.696 -0.508 1.00 89.38 106 ASP A O 1
ATOM 804 N N . ALA A 1 107 ? -7.098 -8.001 -1.478 1.00 84.44 107 ALA A N 1
ATOM 805 C CA . ALA A 1 107 ? -7.880 -6.920 -0.890 1.00 84.44 107 ALA A CA 1
ATOM 806 C C . ALA A 1 107 ? -9.106 -6.496 -1.727 1.00 84.44 107 ALA A C 1
ATOM 808 O O . ALA A 1 107 ? -9.833 -5.589 -1.319 1.00 84.44 107 ALA A O 1
ATOM 809 N N . GLY A 1 108 ? -9.371 -7.156 -2.862 1.00 83.19 108 GLY A N 1
ATOM 810 C CA . GLY A 1 108 ? -10.550 -6.913 -3.701 1.00 83.19 108 GLY A CA 1
ATOM 811 C C . GLY A 1 108 ? -10.401 -5.783 -4.728 1.00 83.19 108 GLY A C 1
ATOM 812 O O . GLY A 1 108 ? -11.395 -5.120 -5.044 1.00 83.19 108 GLY A O 1
ATOM 813 N N . ALA A 1 109 ? -9.176 -5.543 -5.206 1.00 79.69 109 ALA A N 1
ATOM 814 C CA . ALA A 1 109 ? -8.889 -4.686 -6.362 1.00 79.69 109 ALA A CA 1
ATOM 815 C C . ALA A 1 109 ? -9.452 -5.237 -7.685 1.00 79.69 109 ALA A C 1
ATOM 817 O O . ALA A 1 109 ? -9.487 -6.479 -7.846 1.00 79.69 109 ALA A O 1
#

InterPro domains:
  IPR002110 Ankyrin repeat [PF12796] (25-109)
  IPR002110 Ankyrin repeat [SM00248] (18-47)
  IPR002110 Ankyrin repeat [SM00248] (51-80)
  IPR036770 Ankyrin repeat-containing domain superfamily [G3DSA:1.25.40.20] (13-109)
  IPR036770 Ankyrin repeat-containing domain superfamily [SSF48403] (16-109)
  IPR052771 Neurotrophin-activated signaling adaptor [PTHR24116] (18-109)

pLDDT: mean 70.57, std 12.27, range [51.69, 90.94]

Radius of gyration: 14.26 Å; chains: 1; bounding box: 33×42×31 Å

Organism: NCBI:txid706981

Secondary structure (DSSP, 8-state):
--HHHHHHHHHHHHHHHHHHHHHHHHHHTT-HHHHHHHHTTT--TT--BTTTBSHHHHHHHHT-HHHHHHHHHTT--TT---STT--HHHHHHHTT-HHHHHHHHHTT-

Foldseek 3Di:
DDPVVVVVVVVLVVLQVVLFVQLLVCLVPVNLVSPVVSVVPVHDLQRADDQQGGSLSSNLLSLPLVSNLVSVVVVHDQQDAGHPQGHSLCNNVVVVSVSSNVSSVVSPD

Sequence (109 aa):
MTTSELYGTSKKARLQNNTITGAEAASSEGHEQMVKLLLEKNSDVNAQGGRYGNALQATSYRGHEQVVKLLLEKNAEVNAQGGHYGNEIQVASGRGHEQVVQLLLDAGA